Protein AF-A0A1W9N9M5-F1 (afdb_monomer_lite)

Foldseek 3Di:
DDPPDQDPPPPPVSNCVVQCVDPVSVVVVVVVVVVVVVVVVVVVVVVVVVVVVVVVVVVVVVVVVVVVVVVVVVVVVCVVVVVVVVLVVVLLVVLVVCVVVVHDLVVNCVVSVDDSVSSVVD

Secondary structure (DSSP, 8-state):
----PPPSS--HHHHHHHHTTSHHHHHHHHHHHHHHHHHHHHHHHHHHHHHHHHHHHHHHHHHHHHHHHHHHHHHHHHHHHHHHHHHHHHHHHHHHHHHHTT--HHHHHHHH---HHHHHH-

Radius of gyration: 43.94 Å; c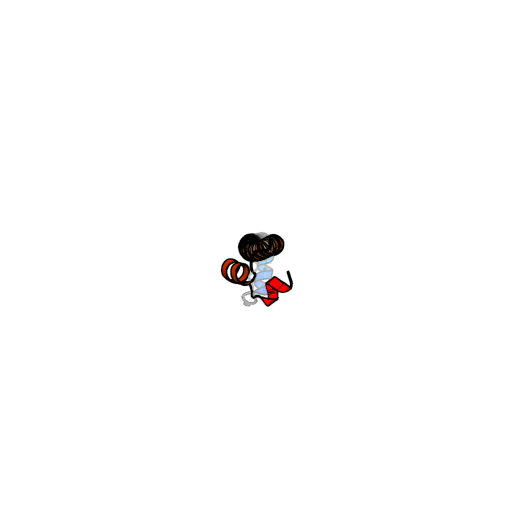hains: 1; bounding box: 78×22×111 Å

Sequence (122 aa):
MLAEKVPESGDAFEVLKVVSRSKKTRRDYEIREKSLKDRASMKSWYMNEGMKKGIEEGVKKGREEGVKKGREEGVKKGREEGVKKGREDAILQTAKNLKNAGVVLDIISKSTGLSLDEIQKL

pLDDT: mean 89.09, std 14.2, range [34.53, 98.5]

Structure (mmCIF, N/CA/C/O backbone):
data_AF-A0A1W9N9M5-F1
#
_entry.id   AF-A0A1W9N9M5-F1
#
loop_
_atom_site.group_PDB
_atom_site.id
_atom_site.type_symbol
_atom_site.label_atom_id
_atom_site.label_alt_id
_atom_site.la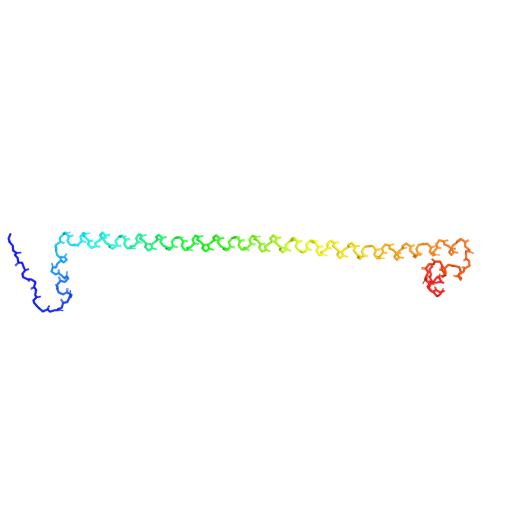bel_comp_id
_atom_site.label_asym_id
_atom_site.label_entity_id
_atom_site.label_seq_id
_atom_site.pdbx_PDB_ins_code
_atom_site.Cartn_x
_atom_site.Cartn_y
_atom_site.Cartn_z
_atom_site.occupancy
_atom_site.B_iso_or_equiv
_atom_site.auth_seq_id
_atom_site.auth_comp_id
_atom_site.auth_asym_id
_atom_site.auth_atom_id
_atom_site.pdbx_PDB_model_num
ATOM 1 N N . MET A 1 1 ? 46.242 4.934 -63.251 1.00 45.28 1 MET A N 1
ATOM 2 C CA . MET A 1 1 ? 45.685 3.875 -64.114 1.00 45.28 1 MET A CA 1
ATOM 3 C C . MET A 1 1 ? 46.082 2.541 -63.524 1.00 45.28 1 MET A C 1
ATOM 5 O O . MET A 1 1 ? 47.274 2.334 -63.388 1.00 45.28 1 MET A O 1
ATOM 9 N N . LEU A 1 2 ? 45.109 1.727 -63.116 1.00 34.53 2 LEU A N 1
ATOM 10 C CA . LEU A 1 2 ? 45.144 0.258 -63.067 1.00 34.53 2 LEU A CA 1
ATOM 11 C C . LEU A 1 2 ? 43.738 -0.157 -62.621 1.00 34.53 2 LEU A C 1
ATOM 13 O O . LEU A 1 2 ? 43.408 -0.142 -61.438 1.00 34.53 2 LEU A O 1
ATOM 17 N N . ALA A 1 3 ? 42.866 -0.384 -63.600 1.00 52.09 3 ALA A N 1
ATOM 18 C CA . ALA A 1 3 ? 41.576 -1.013 -63.371 1.00 52.09 3 ALA A CA 1
ATOM 19 C C . ALA A 1 3 ? 41.848 -2.491 -63.053 1.00 52.09 3 ALA A C 1
ATOM 21 O O . ALA A 1 3 ? 41.927 -3.314 -63.963 1.00 52.09 3 ALA A O 1
ATOM 22 N N . GLU A 1 4 ? 42.079 -2.818 -61.779 1.00 58.06 4 GLU A N 1
ATOM 23 C CA . GLU A 1 4 ? 42.054 -4.213 -61.336 1.00 58.06 4 GLU A CA 1
ATOM 24 C C . GLU A 1 4 ? 40.629 -4.729 -61.554 1.00 58.06 4 GLU A C 1
ATOM 26 O O . GLU A 1 4 ? 39.676 -4.270 -60.921 1.00 58.06 4 GLU A O 1
ATOM 31 N N . LYS A 1 5 ? 40.481 -5.613 -62.546 1.00 62.00 5 LYS A N 1
ATOM 32 C CA . LYS A 1 5 ? 39.210 -6.238 -62.909 1.00 62.00 5 LYS A CA 1
ATOM 33 C C . LYS A 1 5 ? 38.632 -6.944 -61.685 1.00 62.00 5 LYS A C 1
ATOM 35 O O . LYS A 1 5 ? 39.304 -7.769 -61.071 1.00 62.00 5 LYS A O 1
ATOM 40 N N . VAL A 1 6 ? 37.381 -6.625 -61.360 1.00 58.62 6 VAL A N 1
ATOM 41 C CA . VAL A 1 6 ? 36.601 -7.374 -60.371 1.00 58.62 6 VAL A CA 1
ATOM 42 C C . VAL A 1 6 ? 36.485 -8.818 -60.880 1.00 58.62 6 VAL A C 1
ATOM 44 O O . VAL A 1 6 ? 36.078 -8.996 -62.030 1.00 58.62 6 VAL A O 1
ATOM 47 N N . PRO A 1 7 ? 36.873 -9.836 -60.092 1.00 58.28 7 PRO A N 1
ATOM 48 C CA . PRO A 1 7 ? 36.726 -11.229 -60.495 1.00 58.28 7 PRO A CA 1
ATOM 49 C C . PRO A 1 7 ? 35.253 -11.550 -60.785 1.00 58.28 7 PRO A C 1
ATOM 51 O O . PRO A 1 7 ? 34.384 -11.222 -59.982 1.00 58.28 7 PRO A O 1
ATOM 54 N N . GLU A 1 8 ? 34.969 -12.194 -61.919 1.00 60.78 8 GLU A N 1
ATOM 55 C CA . GLU A 1 8 ? 33.607 -12.613 -62.302 1.00 60.78 8 GLU A CA 1
ATOM 56 C C . GLU A 1 8 ? 33.076 -13.766 -61.437 1.00 60.78 8 GLU A C 1
ATOM 58 O O . GLU A 1 8 ? 31.876 -14.037 -61.411 1.00 60.78 8 GLU A O 1
ATOM 63 N N . SER A 1 9 ? 33.960 -14.449 -60.704 1.00 58.41 9 SER A N 1
ATOM 64 C CA . SER A 1 9 ? 33.580 -15.474 -59.739 1.00 58.41 9 SER A CA 1
ATOM 65 C C . SER A 1 9 ? 32.790 -14.820 -58.608 1.00 58.41 9 SER A C 1
ATOM 67 O O . SER A 1 9 ? 33.350 -14.018 -57.861 1.00 58.41 9 SER A O 1
ATOM 69 N N . GLY A 1 10 ? 31.508 -15.174 -58.481 1.00 57.59 10 GLY A N 1
ATOM 70 C CA . GLY A 1 10 ? 30.532 -14.654 -57.510 1.00 57.59 10 GLY A CA 1
ATOM 71 C C . GLY A 1 10 ? 30.841 -14.902 -56.027 1.00 57.59 10 GLY A C 1
ATOM 72 O O . GLY A 1 10 ? 29.922 -14.993 -55.217 1.00 57.59 10 GLY A O 1
ATOM 73 N N . ASP A 1 11 ? 32.116 -15.011 -55.659 1.00 66.56 11 ASP A N 1
ATOM 74 C CA . ASP A 1 11 ? 32.566 -15.026 -54.280 1.00 66.56 11 ASP A CA 1
ATOM 75 C C . ASP A 1 11 ? 32.587 -13.590 -53.738 1.00 66.56 11 ASP A C 1
ATOM 77 O O . ASP A 1 11 ? 33.503 -12.793 -53.976 1.00 66.56 11 ASP A O 1
ATOM 81 N N . ALA A 1 12 ? 31.525 -13.249 -53.005 1.00 67.56 12 ALA A N 1
ATOM 82 C CA . ALA A 1 12 ? 31.339 -11.947 -52.376 1.00 67.56 12 ALA A CA 1
ATOM 83 C C . ALA A 1 12 ? 32.525 -11.544 -51.479 1.00 67.56 12 ALA A C 1
ATOM 85 O O . ALA A 1 12 ? 32.764 -10.350 -51.28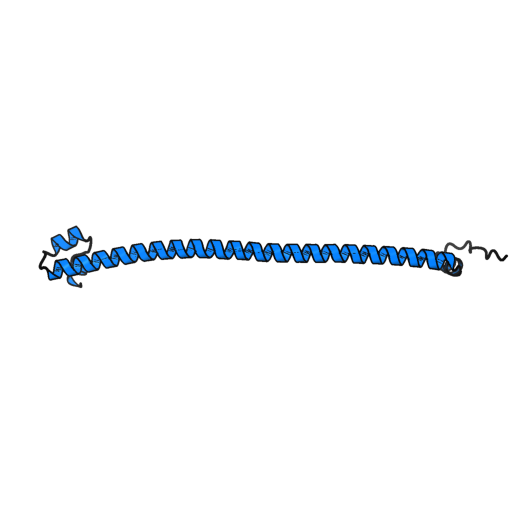1 1.00 67.56 12 ALA A O 1
ATOM 86 N N . PHE A 1 13 ? 33.288 -12.514 -50.963 1.00 64.38 13 PHE A N 1
ATOM 87 C CA . PHE A 1 13 ? 34.449 -12.259 -50.117 1.00 64.38 13 PHE A CA 1
ATOM 88 C C . PHE A 1 13 ? 35.649 -11.707 -50.903 1.00 64.38 13 PHE A C 1
ATOM 90 O O . PHE A 1 13 ? 36.325 -10.786 -50.435 1.00 64.38 13 PHE A O 1
ATOM 97 N N . GLU A 1 14 ? 35.891 -12.197 -52.119 1.00 61.41 14 GLU A N 1
ATOM 98 C CA . GLU A 1 14 ? 36.989 -11.719 -52.971 1.00 61.41 14 GLU A CA 1
ATOM 99 C C . GLU A 1 14 ? 36.677 -10.347 -53.584 1.00 61.41 14 GLU A C 1
ATOM 101 O O . GLU A 1 14 ? 37.531 -9.455 -53.588 1.00 61.41 14 GLU A O 1
ATOM 106 N N . VAL A 1 15 ? 35.421 -10.105 -53.978 1.00 64.75 15 VAL A N 1
ATOM 107 C CA . VAL A 1 15 ? 34.962 -8.762 -54.376 1.00 64.75 15 VAL A CA 1
ATOM 108 C C . VAL A 1 15 ? 35.136 -7.775 -53.216 1.00 64.75 15 VAL A C 1
ATOM 110 O O . VAL A 1 15 ? 35.672 -6.681 -53.402 1.00 64.75 15 VAL A O 1
ATOM 113 N N . LEU A 1 16 ? 34.773 -8.168 -51.991 1.00 66.19 16 LEU A N 1
ATOM 114 C CA . LEU A 1 16 ? 34.965 -7.338 -50.801 1.00 66.19 16 LEU A CA 1
ATOM 115 C C . LEU A 1 16 ? 36.451 -7.036 -50.539 1.00 66.19 16 LEU A C 1
ATOM 117 O O . LEU A 1 16 ? 36.786 -5.893 -50.225 1.00 66.19 16 LEU A O 1
ATOM 121 N N . LYS A 1 17 ? 37.363 -8.003 -50.711 1.00 64.44 17 LYS A N 1
ATOM 122 C CA . LYS A 1 17 ? 38.818 -7.776 -50.593 1.00 64.44 17 LYS A CA 1
ATOM 123 C C . LYS A 1 17 ? 39.341 -6.762 -51.608 1.00 64.44 17 LYS A C 1
ATOM 125 O O . LYS A 1 17 ? 40.142 -5.909 -51.238 1.00 64.44 17 LYS A O 1
ATOM 130 N N . VAL A 1 18 ? 38.899 -6.828 -52.862 1.00 66.44 18 VAL A N 1
ATOM 131 C CA . VAL A 1 18 ? 39.346 -5.903 -53.918 1.00 66.44 18 VAL A CA 1
ATOM 132 C C . VAL A 1 18 ? 38.799 -4.495 -53.674 1.00 66.44 18 VAL A C 1
ATOM 134 O O . VAL A 1 18 ? 39.555 -3.524 -53.666 1.00 66.44 18 VAL A O 1
ATOM 137 N N . VAL A 1 19 ? 37.504 -4.359 -53.381 1.00 66.44 19 VAL A N 1
ATOM 138 C CA . VAL A 1 19 ? 36.876 -3.043 -53.184 1.00 66.44 19 VAL A CA 1
ATOM 139 C C . VAL A 1 19 ? 37.304 -2.403 -51.845 1.00 66.44 19 VAL A C 1
ATOM 141 O O . VAL A 1 19 ? 37.435 -1.178 -51.759 1.00 66.44 19 VAL A O 1
ATOM 144 N N . SER A 1 20 ? 37.623 -3.199 -50.815 1.00 65.25 20 SER A N 1
ATOM 145 C CA . SER A 1 20 ? 38.137 -2.708 -49.519 1.00 65.25 20 SER A CA 1
ATOM 146 C C . SER A 1 20 ? 39.582 -2.191 -49.561 1.00 65.25 20 SER A C 1
ATOM 148 O O . SER A 1 20 ? 40.006 -1.496 -48.633 1.00 65.25 20 SER A O 1
ATOM 150 N N . ARG A 1 21 ? 40.330 -2.438 -50.648 1.00 68.81 21 ARG A N 1
ATOM 151 C CA . ARG A 1 21 ? 41.654 -1.827 -50.882 1.00 68.81 21 ARG A CA 1
ATOM 152 C C . ARG A 1 21 ? 41.569 -0.339 -51.241 1.00 68.81 21 ARG A C 1
ATOM 154 O O . ARG A 1 21 ? 42.555 0.383 -51.093 1.00 68.81 21 ARG A O 1
ATOM 161 N N . SER A 1 22 ? 40.399 0.157 -51.658 1.00 78.19 22 SER A N 1
ATOM 162 C CA . SER A 1 22 ? 40.184 1.587 -51.897 1.00 78.19 22 SER A CA 1
ATOM 163 C C . SER A 1 22 ? 39.961 2.336 -50.582 1.00 78.19 22 SER A C 1
ATOM 165 O O . SER A 1 22 ? 38.993 2.087 -49.859 1.00 78.19 22 SER A O 1
ATOM 167 N N . LYS A 1 23 ? 40.814 3.335 -50.302 1.00 76.88 23 LYS A N 1
ATOM 168 C CA . LYS A 1 23 ? 40.671 4.232 -49.137 1.00 76.88 23 LYS A CA 1
ATOM 169 C C . LYS A 1 23 ? 39.274 4.856 -49.038 1.00 76.88 23 LYS A C 1
ATOM 171 O O . LYS A 1 23 ? 38.826 5.126 -47.930 1.00 76.88 23 LYS A O 1
ATOM 176 N N . LYS A 1 24 ? 38.602 5.101 -50.170 1.00 83.50 24 LYS A N 1
ATOM 177 C CA . LYS A 1 24 ? 37.253 5.680 -50.205 1.00 83.50 24 LYS A CA 1
ATOM 178 C C . LYS A 1 24 ? 36.213 4.691 -49.671 1.00 83.50 24 LYS A C 1
ATOM 180 O O . LYS A 1 24 ? 35.525 5.018 -48.715 1.00 83.50 24 LYS A O 1
ATOM 185 N N . THR A 1 25 ? 36.176 3.468 -50.201 1.00 78.19 25 THR A N 1
ATOM 186 C CA . THR A 1 25 ? 35.183 2.463 -49.791 1.00 78.19 25 THR A CA 1
ATOM 187 C C . THR A 1 25 ? 35.332 2.065 -48.328 1.00 78.19 25 THR A C 1
ATOM 189 O O . THR A 1 25 ? 34.335 1.933 -47.623 1.00 78.19 25 THR A O 1
ATOM 192 N N . ARG A 1 26 ? 36.571 1.920 -47.839 1.00 78.75 26 ARG A N 1
ATOM 193 C CA . ARG A 1 26 ? 36.819 1.652 -46.417 1.00 78.75 26 ARG A CA 1
ATOM 194 C C . ARG A 1 26 ? 36.242 2.754 -45.528 1.00 78.75 26 ARG A C 1
ATOM 196 O O . ARG A 1 26 ? 35.589 2.457 -44.534 1.00 78.75 26 ARG A O 1
ATOM 203 N N . ARG A 1 27 ? 36.444 4.013 -45.918 1.00 82.06 27 ARG A N 1
ATOM 204 C CA . ARG A 1 27 ? 35.949 5.176 -45.177 1.00 82.06 27 ARG A CA 1
ATOM 205 C C . ARG A 1 27 ? 34.418 5.243 -45.196 1.00 82.06 27 ARG A C 1
ATOM 207 O O . ARG A 1 27 ? 33.817 5.467 -44.152 1.00 82.06 27 ARG A O 1
ATOM 214 N N . ASP A 1 28 ? 33.792 4.983 -46.343 1.00 83.38 28 ASP A N 1
ATOM 215 C CA . ASP A 1 28 ? 32.327 4.951 -46.478 1.00 83.38 28 ASP A CA 1
ATOM 216 C C . ASP A 1 28 ? 31.706 3.828 -45.621 1.00 83.38 28 ASP A C 1
ATOM 218 O O . ASP A 1 28 ? 30.698 4.037 -44.940 1.00 83.38 28 ASP A O 1
ATOM 222 N N . TYR A 1 29 ? 32.347 2.654 -45.583 1.00 82.75 29 TYR A N 1
ATOM 223 C CA . TYR A 1 29 ? 31.962 1.546 -44.705 1.00 82.75 29 TYR A CA 1
ATOM 224 C C . TYR A 1 29 ? 32.101 1.910 -43.220 1.00 82.75 29 TYR A C 1
ATOM 226 O O . TYR A 1 29 ? 31.161 1.719 -42.452 1.00 82.75 29 TYR A O 1
ATOM 234 N N . GLU A 1 30 ? 33.236 2.483 -42.812 1.00 85.75 30 GLU A N 1
ATOM 235 C CA . GLU A 1 30 ? 33.486 2.905 -41.426 1.00 85.75 30 GLU A CA 1
ATOM 236 C C . GLU A 1 30 ? 32.481 3.973 -40.958 1.00 85.75 30 GLU A C 1
ATOM 238 O O . GLU A 1 30 ? 31.996 3.908 -39.828 1.00 85.75 30 GLU A O 1
ATOM 243 N N . ILE A 1 31 ? 32.105 4.918 -41.829 1.00 91.00 31 ILE A N 1
ATOM 244 C CA . ILE A 1 31 ? 31.070 5.926 -41.546 1.00 91.00 31 ILE A CA 1
ATOM 245 C C . ILE A 1 31 ? 29.707 5.260 -41.337 1.00 91.00 31 ILE A C 1
ATOM 247 O O . ILE A 1 31 ? 28.996 5.595 -40.384 1.00 91.00 31 ILE A O 1
ATOM 251 N N . ARG A 1 32 ? 29.339 4.304 -42.199 1.00 91.19 32 ARG A N 1
ATOM 252 C CA . ARG A 1 32 ? 28.081 3.559 -42.069 1.00 91.19 32 ARG A CA 1
ATOM 253 C C . ARG A 1 32 ? 28.043 2.757 -40.772 1.00 91.19 32 ARG A C 1
ATOM 255 O O . ARG A 1 32 ? 27.071 2.861 -40.030 1.00 91.19 32 ARG A O 1
ATOM 262 N N . GLU A 1 33 ? 29.102 2.010 -40.477 1.00 91.31 33 GLU A N 1
ATOM 263 C CA . GLU A 1 33 ? 29.242 1.241 -39.238 1.00 91.31 33 GLU A CA 1
ATOM 264 C C . GLU A 1 33 ? 29.142 2.136 -38.002 1.00 91.31 33 GLU A C 1
ATOM 266 O O . GLU A 1 33 ? 28.419 1.817 -37.057 1.00 91.31 33 GLU A O 1
ATOM 271 N N . LYS A 1 34 ? 29.814 3.293 -38.021 1.00 94.19 34 LYS A N 1
ATOM 272 C CA . LYS A 1 34 ? 29.712 4.284 -36.949 1.00 94.19 34 LYS A CA 1
ATOM 273 C C . LYS A 1 34 ? 28.271 4.767 -36.778 1.00 94.19 34 LYS A C 1
ATOM 275 O O . LYS A 1 34 ? 27.752 4.728 -35.670 1.00 94.19 34 LYS A O 1
ATOM 280 N N . SER A 1 35 ? 27.591 5.129 -37.868 1.00 94.56 35 SER A N 1
ATOM 281 C CA . SER A 1 35 ? 26.192 5.572 -37.816 1.00 94.56 35 SER A CA 1
ATOM 282 C C . SER A 1 35 ? 25.257 4.497 -37.250 1.00 94.56 35 SER A C 1
ATOM 284 O O . SER A 1 35 ? 24.380 4.801 -36.442 1.00 94.56 35 SER A O 1
ATOM 286 N N . LEU A 1 36 ? 25.451 3.230 -37.626 1.00 95.19 36 LEU A N 1
ATOM 287 C CA . LEU A 1 36 ? 24.665 2.116 -37.091 1.00 95.19 36 LEU A CA 1
ATOM 288 C C . LEU A 1 36 ? 24.897 1.932 -35.587 1.00 95.19 36 LEU A C 1
ATOM 290 O O . LEU A 1 36 ? 23.930 1.776 -34.839 1.00 95.19 36 LEU A O 1
ATOM 294 N N . LYS A 1 37 ? 26.153 2.008 -35.133 1.00 95.06 37 LYS A N 1
ATOM 295 C CA . LYS A 1 37 ? 26.514 1.920 -33.709 1.00 95.06 37 L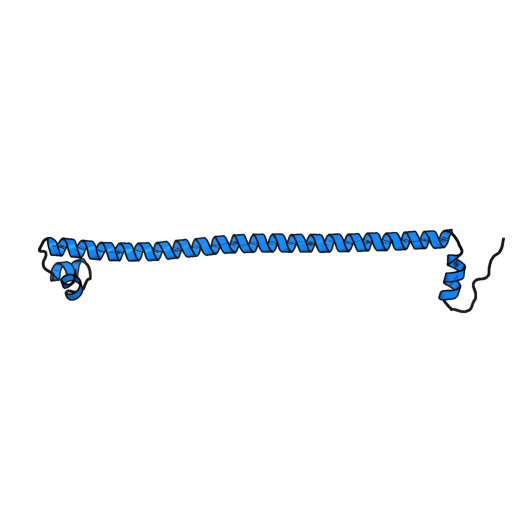YS A CA 1
ATOM 296 C C . LYS A 1 37 ? 25.965 3.085 -32.896 1.00 95.06 37 LYS A C 1
ATOM 298 O O . LYS A 1 37 ? 25.445 2.853 -31.804 1.00 95.06 37 LYS A O 1
ATOM 303 N N . ASP A 1 38 ? 26.010 4.300 -33.432 1.00 96.31 38 ASP A N 1
ATOM 304 C CA . ASP A 1 38 ? 25.455 5.487 -32.780 1.00 96.31 38 ASP A CA 1
ATOM 305 C C . ASP A 1 38 ? 23.932 5.348 -32.627 1.00 96.31 38 ASP A C 1
ATOM 307 O O . ASP A 1 38 ? 23.389 5.552 -31.542 1.00 96.31 38 ASP A O 1
ATOM 311 N N . ARG A 1 39 ? 23.234 4.893 -33.679 1.00 96.06 39 ARG A N 1
ATOM 312 C CA . ARG A 1 39 ? 21.782 4.637 -33.635 1.00 96.06 39 ARG A CA 1
ATOM 313 C C . ARG A 1 39 ? 21.418 3.518 -32.662 1.00 96.06 39 ARG A C 1
ATOM 315 O O . ARG A 1 39 ? 20.437 3.648 -31.932 1.00 96.06 39 ARG A O 1
ATOM 322 N N . ALA A 1 40 ? 22.183 2.428 -32.642 1.00 96.31 40 ALA A N 1
ATOM 323 C CA . ALA A 1 40 ? 21.957 1.314 -31.723 1.00 96.31 40 ALA A CA 1
ATOM 324 C C . ALA A 1 40 ? 22.172 1.742 -30.265 1.00 96.31 40 ALA A C 1
ATOM 326 O O . ALA A 1 40 ? 21.324 1.469 -29.414 1.00 96.31 40 ALA A O 1
ATOM 327 N N . SER A 1 41 ? 23.255 2.475 -29.998 1.00 96.94 41 SER A N 1
ATOM 328 C CA . SER A 1 41 ? 23.558 3.044 -28.681 1.00 96.94 41 SER A CA 1
ATOM 329 C C . SER A 1 41 ? 22.455 3.990 -28.222 1.00 96.94 41 SER A C 1
ATOM 331 O O . SER A 1 41 ? 21.959 3.864 -27.107 1.00 96.94 41 SER A O 1
ATOM 333 N N . MET A 1 42 ? 22.007 4.882 -29.106 1.00 97.75 42 MET A N 1
ATOM 334 C CA . MET A 1 42 ? 20.926 5.821 -28.827 1.00 97.75 42 MET A CA 1
ATOM 335 C C . MET A 1 42 ? 19.610 5.099 -28.513 1.00 97.75 42 MET A C 1
ATOM 337 O O . MET A 1 42 ? 18.960 5.405 -27.516 1.00 97.75 42 MET A O 1
ATOM 341 N N . LYS A 1 43 ? 19.233 4.094 -29.313 1.00 97.69 43 LYS A N 1
ATOM 342 C CA . LYS A 1 43 ? 18.034 3.280 -29.062 1.00 97.69 43 LYS A CA 1
ATOM 343 C C . LYS A 1 43 ? 18.116 2.559 -27.714 1.00 97.69 43 LYS A C 1
ATOM 345 O O . LYS A 1 43 ? 17.150 2.586 -26.958 1.00 97.69 43 LYS A O 1
ATOM 350 N N . SER A 1 44 ? 19.261 1.945 -27.416 1.00 97.75 44 SER A N 1
ATOM 351 C CA . SER A 1 44 ? 19.513 1.270 -26.138 1.00 97.75 44 SER A CA 1
ATOM 352 C C . SER A 1 44 ? 19.391 2.240 -24.961 1.00 97.75 44 SER A C 1
ATOM 354 O O . SER A 1 44 ? 18.711 1.947 -23.980 1.00 97.75 44 SER A O 1
ATOM 356 N N . TRP A 1 45 ? 19.968 3.437 -25.092 1.00 97.81 45 TRP A N 1
ATOM 357 C CA . TRP A 1 45 ? 19.879 4.481 -24.078 1.00 97.81 45 TRP A CA 1
ATOM 358 C C . TRP A 1 45 ? 18.429 4.887 -23.797 1.00 97.81 45 TRP A C 1
ATOM 360 O O . TRP A 1 45 ? 18.003 4.837 -22.647 1.00 97.81 45 TRP A O 1
ATOM 370 N N . TYR A 1 46 ? 17.637 5.193 -24.831 1.00 97.94 46 TYR A N 1
ATOM 371 C CA . TYR A 1 46 ? 16.225 5.553 -24.655 1.00 97.94 46 TYR A CA 1
ATOM 372 C C . TYR A 1 46 ? 15.392 4.420 -24.046 1.00 97.94 46 TYR A C 1
ATOM 374 O O . TYR A 1 46 ? 14.523 4.683 -23.217 1.00 97.94 46 TYR A O 1
ATOM 382 N N . MET A 1 47 ? 15.650 3.168 -24.435 1.00 97.88 47 MET A N 1
ATOM 383 C CA . MET A 1 47 ? 14.969 2.006 -23.855 1.00 97.88 47 MET A CA 1
ATOM 384 C C . MET A 1 47 ? 15.287 1.856 -22.366 1.00 97.88 47 MET A C 1
ATOM 386 O O . MET A 1 47 ? 14.372 1.689 -21.562 1.00 97.88 47 MET A O 1
ATOM 390 N N . ASN A 1 48 ? 16.563 1.963 -21.990 1.00 97.75 48 ASN A N 1
ATOM 391 C CA . ASN A 1 48 ? 16.986 1.874 -20.595 1.00 97.75 48 ASN A CA 1
ATOM 392 C C . ASN A 1 48 ? 16.434 3.029 -19.760 1.00 97.75 48 ASN A C 1
ATOM 394 O O . ASN A 1 48 ? 15.929 2.802 -18.664 1.00 97.75 48 ASN A O 1
ATOM 398 N N . GLU A 1 49 ? 16.477 4.251 -20.286 1.00 98.12 49 GLU A N 1
ATOM 399 C CA . GLU A 1 49 ? 15.956 5.428 -19.594 1.00 98.12 49 GLU A CA 1
ATOM 400 C C . GLU A 1 49 ? 14.432 5.345 -19.422 1.00 98.12 49 GLU A C 1
ATOM 402 O O . GLU A 1 49 ? 13.909 5.633 -18.347 1.00 98.12 49 GLU A O 1
ATOM 407 N N . GLY A 1 50 ? 13.716 4.876 -20.449 1.00 98.31 50 GLY A N 1
ATOM 408 C CA . GLY A 1 50 ? 12.279 4.621 -20.378 1.00 98.31 50 GLY A CA 1
ATOM 409 C C . GLY A 1 50 ? 11.924 3.551 -19.344 1.00 98.31 50 GLY A C 1
ATOM 410 O O . GLY A 1 50 ? 11.024 3.761 -18.533 1.00 98.31 50 GLY A O 1
ATOM 411 N N . MET A 1 51 ? 12.660 2.434 -19.314 1.00 98.25 51 MET A N 1
ATOM 412 C CA . MET A 1 51 ? 12.457 1.389 -18.303 1.00 98.25 51 MET A CA 1
ATOM 413 C C . MET A 1 51 ? 12.760 1.889 -16.892 1.00 98.25 51 MET A C 1
ATOM 415 O O . MET A 1 51 ? 11.975 1.644 -15.978 1.00 98.25 51 MET A O 1
ATOM 419 N N . LYS A 1 52 ? 13.857 2.631 -16.710 1.00 98.12 52 LYS A N 1
ATOM 420 C CA . LYS A 1 52 ? 14.227 3.210 -15.417 1.00 98.12 52 LYS A CA 1
ATOM 421 C C . LYS A 1 52 ? 13.131 4.138 -14.893 1.00 98.12 52 LYS A C 1
ATOM 423 O O . LYS A 1 52 ? 12.706 3.972 -13.753 1.00 98.12 52 LYS A O 1
ATOM 428 N N . LYS A 1 53 ? 12.631 5.049 -15.735 1.00 97.94 53 LYS A N 1
ATOM 429 C CA . LYS A 1 53 ? 11.522 5.949 -15.381 1.00 97.94 53 LYS A CA 1
ATOM 430 C C . LYS A 1 53 ? 10.245 5.184 -15.054 1.00 97.94 53 LYS A C 1
ATOM 432 O O . LYS A 1 53 ? 9.633 5.454 -14.030 1.00 97.94 53 LYS A O 1
ATOM 437 N N . GLY A 1 54 ? 9.883 4.189 -15.865 1.00 98.44 54 GLY A N 1
ATOM 438 C CA . GLY A 1 54 ? 8.695 3.370 -15.617 1.00 98.44 54 GLY A CA 1
ATOM 439 C C . GLY A 1 54 ? 8.754 2.617 -14.283 1.00 98.44 54 GLY A C 1
ATOM 440 O O . GLY A 1 54 ? 7.766 2.577 -13.552 1.00 98.44 54 GLY A O 1
ATOM 441 N N . ILE A 1 55 ? 9.920 2.067 -13.929 1.00 98.31 55 ILE A N 1
ATOM 442 C CA . ILE A 1 55 ? 10.134 1.413 -12.630 1.00 98.31 55 ILE A CA 1
ATOM 443 C C . ILE A 1 55 ? 10.037 2.434 -11.493 1.00 98.31 55 ILE A C 1
ATOM 445 O O . ILE A 1 55 ? 9.345 2.182 -10.509 1.00 98.31 55 ILE A O 1
ATOM 449 N N . GLU A 1 56 ? 10.707 3.580 -11.616 1.00 98.06 56 GLU A N 1
ATOM 450 C CA . GLU A 1 56 ? 10.705 4.622 -10.587 1.00 98.06 56 GLU A CA 1
ATOM 451 C C . GLU A 1 56 ? 9.291 5.157 -10.317 1.00 98.06 56 GLU A C 1
ATOM 453 O O . GLU A 1 56 ? 8.855 5.210 -9.164 1.00 98.06 56 GLU A O 1
ATOM 458 N N . GLU A 1 57 ? 8.539 5.474 -11.373 1.00 98.00 57 GLU A N 1
ATOM 459 C CA . GLU A 1 57 ? 7.146 5.918 -11.276 1.00 98.00 57 GLU A CA 1
ATOM 460 C C . GLU A 1 57 ? 6.245 4.834 -10.677 1.00 98.00 57 GLU A C 1
ATOM 462 O O . GLU A 1 57 ? 5.446 5.122 -9.782 1.00 98.00 57 GLU A O 1
ATOM 467 N N . GLY A 1 58 ? 6.403 3.580 -11.115 1.00 98.50 58 GLY A N 1
ATOM 468 C CA . GLY A 1 58 ? 5.638 2.447 -10.598 1.00 98.50 58 GLY A CA 1
ATOM 469 C C . GLY A 1 58 ? 5.870 2.213 -9.104 1.00 98.50 58 GLY A C 1
ATOM 470 O O . GLY A 1 58 ? 4.913 2.074 -8.340 1.00 98.50 58 GLY A O 1
ATOM 471 N N . VAL A 1 59 ? 7.132 2.237 -8.663 1.00 98.25 59 VAL A N 1
ATOM 472 C CA . VAL A 1 59 ? 7.502 2.088 -7.247 1.00 98.25 59 VAL A CA 1
ATOM 473 C C . VAL A 1 59 ? 6.970 3.254 -6.419 1.00 98.25 59 VAL A C 1
ATOM 475 O O . VAL A 1 59 ? 6.396 3.034 -5.349 1.00 98.25 59 VAL A O 1
ATOM 478 N N . LYS A 1 60 ? 7.125 4.491 -6.905 1.00 98.06 60 LYS A N 1
ATOM 479 C CA . LYS A 1 60 ? 6.635 5.683 -6.208 1.00 98.06 60 LYS A CA 1
ATOM 480 C C . LYS A 1 60 ? 5.121 5.623 -6.016 1.00 98.06 60 LYS A C 1
ATOM 482 O O . LYS A 1 60 ? 4.650 5.733 -4.885 1.00 98.06 60 LYS A O 1
ATOM 487 N N . LYS A 1 61 ? 4.376 5.375 -7.096 1.00 97.50 61 LYS A N 1
ATOM 488 C CA . LYS A 1 61 ? 2.913 5.299 -7.065 1.00 97.50 61 LYS A CA 1
ATOM 489 C C . LYS A 1 61 ? 2.426 4.164 -6.166 1.00 97.50 61 LYS A C 1
ATOM 491 O O . LYS A 1 61 ? 1.588 4.393 -5.300 1.00 97.50 61 LYS A O 1
ATOM 496 N N . GLY A 1 62 ? 3.003 2.968 -6.306 1.00 98.31 62 GLY A N 1
ATOM 497 C CA . GLY A 1 62 ? 2.644 1.820 -5.471 1.00 98.31 62 GLY A CA 1
ATOM 498 C C . GLY A 1 62 ? 2.884 2.074 -3.980 1.00 98.31 62 GLY A C 1
ATOM 499 O O . GLY A 1 62 ? 2.054 1.713 -3.144 1.00 98.31 62 GLY A O 1
ATOM 500 N N . ARG A 1 63 ? 3.982 2.755 -3.629 1.00 98.00 63 ARG A N 1
ATOM 501 C CA . ARG A 1 63 ? 4.273 3.132 -2.241 1.00 98.00 63 ARG A CA 1
ATOM 502 C C . ARG A 1 63 ? 3.294 4.177 -1.709 1.00 98.00 63 ARG A C 1
ATOM 504 O O . ARG A 1 63 ? 2.812 4.022 -0.590 1.00 98.00 63 ARG A O 1
ATOM 511 N N . GLU A 1 64 ? 3.013 5.228 -2.474 1.00 97.75 64 GLU A N 1
ATOM 512 C CA . GLU A 1 64 ? 2.072 6.282 -2.073 1.00 97.75 64 GLU A CA 1
ATOM 513 C C . GLU A 1 64 ? 0.660 5.720 -1.855 1.00 97.75 64 GLU A C 1
ATOM 515 O O . GLU A 1 64 ? 0.054 5.962 -0.808 1.00 97.75 64 GLU A O 1
ATOM 520 N N . GLU A 1 65 ? 0.166 4.909 -2.793 1.00 97.12 65 GLU A N 1
ATOM 521 C CA . GLU A 1 65 ? -1.139 4.251 -2.685 1.00 97.12 65 GLU A CA 1
ATOM 522 C C . GLU A 1 65 ? -1.189 3.281 -1.499 1.00 97.12 65 GLU A C 1
ATOM 524 O O . GLU A 1 65 ? -2.138 3.319 -0.711 1.00 97.12 65 GLU A O 1
ATOM 529 N N . GLY A 1 66 ? -0.146 2.464 -1.319 1.00 98.25 66 GLY A N 1
ATOM 530 C CA . GLY A 1 66 ? -0.049 1.524 -0.203 1.00 98.25 66 GLY A CA 1
ATOM 531 C C . GLY A 1 66 ? -0.059 2.216 1.162 1.00 98.25 66 GLY A C 1
ATOM 532 O O . GLY A 1 66 ? -0.804 1.813 2.055 1.00 98.25 66 GLY A O 1
ATOM 533 N N . VAL A 1 67 ? 0.711 3.299 1.321 1.00 97.94 67 VAL A N 1
ATOM 534 C CA . VAL A 1 67 ? 0.749 4.084 2.567 1.00 97.94 67 VAL A CA 1
ATOM 535 C C . VAL A 1 67 ? -0.593 4.757 2.833 1.00 97.94 67 VAL A C 1
ATOM 537 O O . VAL A 1 67 ? -1.079 4.718 3.965 1.00 97.94 67 VAL A O 1
ATOM 540 N N . LYS A 1 68 ? -1.208 5.361 1.810 1.00 97.69 68 LYS A N 1
ATOM 541 C CA . LYS A 1 68 ? -2.507 6.025 1.954 1.00 97.69 68 LYS A CA 1
ATOM 542 C C . LYS A 1 68 ? -3.578 5.034 2.406 1.00 97.69 68 LYS A C 1
ATOM 544 O O . LYS A 1 68 ? -4.229 5.274 3.422 1.00 97.69 68 LYS A O 1
ATOM 549 N N . LYS A 1 69 ? -3.696 3.900 1.710 1.00 96.31 69 LYS A N 1
ATOM 550 C CA . LYS A 1 69 ? -4.678 2.861 2.028 1.00 96.31 69 LYS A CA 1
ATOM 551 C C . LYS A 1 69 ? -4.450 2.273 3.421 1.00 96.31 69 LYS A C 1
ATOM 553 O O . LYS A 1 69 ? -5.380 2.220 4.218 1.00 96.31 69 LYS A O 1
ATOM 558 N N . GLY A 1 70 ? -3.206 1.918 3.750 1.00 98.19 70 GLY A N 1
ATOM 559 C CA . GLY A 1 70 ? -2.868 1.375 5.068 1.00 98.19 70 GLY A CA 1
ATOM 560 C C . GLY A 1 70 ? -3.171 2.351 6.210 1.00 98.19 70 GLY A C 1
ATOM 561 O O . GLY A 1 70 ? -3.675 1.946 7.257 1.00 98.19 70 GLY A O 1
ATOM 562 N N . ARG A 1 71 ? -2.927 3.652 6.008 1.00 97.88 71 ARG A N 1
ATOM 563 C CA . ARG A 1 71 ? -3.257 4.683 7.000 1.00 97.88 71 ARG A CA 1
ATOM 564 C C . ARG A 1 71 ? -4.764 4.855 7.169 1.00 97.88 71 ARG A C 1
ATOM 566 O O . ARG A 1 71 ? -5.226 4.938 8.302 1.00 97.88 71 ARG A O 1
ATOM 573 N N . GLU A 1 72 ? -5.520 4.928 6.076 1.00 97.44 72 GLU A N 1
ATOM 574 C CA . GLU A 1 72 ? -6.980 5.069 6.125 1.00 97.44 72 GLU A CA 1
ATOM 575 C C . GLU A 1 72 ? -7.635 3.878 6.840 1.00 97.44 72 GLU A C 1
ATOM 577 O O . GLU A 1 72 ? -8.431 4.075 7.762 1.00 97.44 72 GLU A O 1
ATOM 582 N N . GLU A 1 73 ? -7.245 2.652 6.484 1.00 96.69 73 GLU A N 1
ATOM 583 C CA . GLU A 1 73 ? -7.744 1.432 7.126 1.00 96.69 73 GLU A CA 1
ATOM 584 C C . GLU A 1 73 ? -7.357 1.371 8.610 1.00 96.69 73 GLU A C 1
ATOM 586 O O . GLU A 1 73 ? -8.209 1.105 9.462 1.00 96.69 73 GLU A O 1
ATOM 591 N N . GLY A 1 74 ? -6.100 1.688 8.938 1.00 98.19 74 GLY A N 1
ATOM 592 C CA . GLY A 1 74 ? -5.614 1.705 10.316 1.00 98.19 74 GLY A CA 1
ATOM 593 C C . GLY A 1 74 ? -6.343 2.724 11.196 1.00 98.19 74 GLY A C 1
ATOM 594 O O . GLY A 1 74 ? -6.756 2.396 12.307 1.00 98.19 74 GLY A O 1
ATOM 595 N N . VAL A 1 75 ? -6.562 3.945 10.694 1.00 98.00 75 VAL A N 1
ATOM 596 C CA . VAL A 1 75 ? -7.298 4.993 11.423 1.00 98.00 75 VAL A CA 1
ATOM 597 C C . VAL A 1 75 ? -8.756 4.597 11.627 1.00 98.00 75 VAL A C 1
ATOM 599 O O . VAL A 1 75 ? -9.282 4.768 12.728 1.00 98.00 75 VAL A O 1
ATOM 602 N N . LYS A 1 76 ? -9.412 4.053 10.596 1.00 97.56 76 LYS A N 1
ATOM 603 C CA . LYS A 1 76 ? -10.807 3.616 10.699 1.00 97.56 76 LYS A CA 1
ATOM 604 C C . LYS A 1 76 ? -10.960 2.522 11.754 1.00 97.56 76 LYS A C 1
ATOM 606 O O . LYS A 1 76 ? -11.762 2.680 12.673 1.00 97.56 76 LYS A O 1
ATOM 611 N N . LYS A 1 77 ? -10.142 1.468 11.668 1.00 96.56 77 LYS A N 1
ATOM 612 C CA . LYS A 1 77 ? -10.175 0.348 12.614 1.00 96.56 77 LYS A CA 1
ATOM 613 C C . LYS A 1 77 ? -9.863 0.804 14.040 1.00 96.56 77 LYS A C 1
ATOM 615 O O . LYS A 1 77 ? -10.618 0.497 14.956 1.00 96.56 77 LYS A O 1
ATOM 620 N N . GLY A 1 78 ? -8.812 1.606 14.221 1.00 98.12 78 GLY A N 1
ATOM 621 C CA . GLY A 1 78 ? -8.442 2.130 15.537 1.00 98.12 78 GLY A CA 1
ATOM 622 C C . GLY A 1 78 ? -9.530 3.009 16.159 1.00 98.12 78 GLY A C 1
ATOM 623 O O . GLY A 1 78 ? -9.776 2.933 17.361 1.00 98.12 78 GLY A O 1
ATOM 624 N N . ARG A 1 79 ? -10.234 3.812 15.350 1.00 97.88 79 ARG A N 1
ATOM 625 C CA . ARG A 1 79 ? -11.357 4.628 15.829 1.00 97.88 79 ARG A CA 1
ATOM 626 C C . ARG A 1 79 ? -12.557 3.773 16.228 1.00 97.88 79 ARG A C 1
ATOM 628 O O . ARG A 1 79 ? -13.148 4.038 17.269 1.00 97.88 79 ARG A O 1
ATOM 635 N N . GLU A 1 80 ? -12.925 2.779 15.426 1.00 97.44 80 GLU A N 1
ATOM 636 C CA . GLU A 1 80 ? -14.040 1.873 15.735 1.00 97.44 80 GLU A CA 1
ATOM 637 C C . GLU A 1 80 ? -13.776 1.078 17.022 1.00 97.44 80 GLU A C 1
ATOM 639 O O . GLU A 1 80 ? -14.618 1.065 17.922 1.00 97.44 80 GLU A O 1
ATOM 644 N N . GLU A 1 81 ? -12.582 0.492 17.155 1.00 97.19 81 GLU A N 1
ATOM 645 C CA . GLU A 1 81 ? -12.170 -0.231 18.363 1.00 97.19 81 GLU A CA 1
ATOM 646 C C . GLU A 1 81 ? -12.117 0.692 19.587 1.00 97.19 81 GLU A C 1
ATOM 648 O O . GLU A 1 81 ? -12.639 0.343 20.647 1.00 97.19 81 GLU A O 1
ATOM 653 N N . GLY A 1 82 ? -11.558 1.897 19.437 1.00 98.00 82 GLY A N 1
ATOM 654 C CA . GLY A 1 82 ? -11.481 2.885 20.512 1.00 98.00 82 GLY A CA 1
ATOM 655 C C . GLY A 1 82 ? -12.854 3.360 20.992 1.00 98.00 82 GLY A C 1
ATOM 656 O O . GLY A 1 82 ? -13.086 3.447 22.196 1.00 98.00 82 GLY A O 1
ATOM 657 N N . VAL A 1 83 ? -13.792 3.618 20.074 1.00 97.81 83 VAL A N 1
ATOM 658 C CA . VAL A 1 83 ? -15.170 4.008 20.421 1.00 97.81 83 VAL A CA 1
ATOM 659 C C . VAL A 1 83 ? -15.900 2.867 21.124 1.00 97.81 83 VAL A C 1
ATOM 661 O O . VAL A 1 83 ? -16.575 3.107 22.125 1.00 97.81 83 VAL A O 1
ATOM 664 N N . LYS A 1 84 ? -15.758 1.630 20.635 1.00 97.38 84 LYS A N 1
ATOM 665 C CA . LYS A 1 84 ? -16.385 0.461 21.260 1.00 97.38 84 LYS A CA 1
ATOM 666 C C . LYS A 1 84 ? -15.866 0.260 22.683 1.00 97.38 84 LYS A C 1
ATOM 668 O O . LYS A 1 84 ? -16.670 0.212 23.611 1.00 97.38 84 LYS A O 1
ATOM 673 N N . LYS A 1 85 ? -14.542 0.236 22.855 1.00 96.94 85 LYS A N 1
ATOM 674 C CA . LYS A 1 85 ? -13.911 0.069 24.167 1.00 96.94 85 LYS A CA 1
ATOM 675 C C . LYS A 1 85 ? -14.271 1.208 25.119 1.00 96.94 85 LYS A C 1
ATOM 677 O O . LYS A 1 85 ? -14.654 0.954 26.251 1.00 96.94 85 LYS A O 1
ATOM 682 N N . GLY A 1 86 ? -14.244 2.455 24.647 1.00 97.56 86 GLY A N 1
ATOM 683 C CA . GLY A 1 86 ? -14.643 3.607 25.457 1.00 97.56 86 GLY A CA 1
ATOM 684 C C . GLY A 1 86 ? -16.104 3.545 25.911 1.00 97.56 86 GLY A C 1
ATOM 685 O O . GLY A 1 86 ? -16.414 3.927 27.036 1.00 97.56 86 GLY A O 1
ATOM 686 N N . ARG A 1 87 ? -17.008 3.026 25.068 1.00 96.81 87 ARG A N 1
ATOM 687 C CA . ARG A 1 87 ? -18.414 2.816 25.438 1.00 96.81 87 ARG A CA 1
ATOM 688 C C . ARG A 1 87 ? -18.570 1.709 26.481 1.00 96.81 87 ARG A C 1
ATOM 690 O O . ARG A 1 87 ? -19.327 1.895 27.427 1.00 96.81 87 ARG A O 1
ATOM 697 N N . GLU A 1 88 ? -17.871 0.589 26.316 1.00 96.06 88 GLU A N 1
ATOM 698 C CA . GLU A 1 88 ? -17.858 -0.511 27.290 1.00 96.06 88 GLU A CA 1
ATOM 699 C C . GLU A 1 88 ? -17.302 -0.038 28.642 1.00 96.06 88 GLU A C 1
ATOM 701 O O . GLU A 1 88 ? -17.962 -0.200 29.668 1.00 96.06 88 GLU A O 1
ATOM 706 N N . ASP A 1 89 ? -16.156 0.647 28.640 1.00 96.56 89 ASP A N 1
ATOM 707 C CA . ASP A 1 89 ? -15.540 1.210 29.844 1.00 96.56 89 ASP A CA 1
ATOM 708 C C . ASP A 1 89 ? -16.476 2.214 30.537 1.00 96.56 89 ASP A C 1
ATOM 710 O O . ASP A 1 89 ? -16.631 2.176 31.758 1.00 96.56 89 ASP A O 1
ATOM 714 N N . ALA A 1 90 ? -17.156 3.079 29.774 1.00 97.06 90 ALA A N 1
ATOM 715 C CA . ALA A 1 90 ? -18.128 4.022 30.322 1.00 97.06 90 ALA A CA 1
ATOM 716 C C . ALA A 1 90 ? -19.315 3.308 30.991 1.00 97.06 90 ALA A C 1
ATOM 718 O O . ALA A 1 90 ? -19.678 3.663 32.110 1.00 97.06 90 ALA A O 1
ATOM 719 N N . ILE A 1 91 ? -19.879 2.276 30.351 1.00 97.12 91 ILE A N 1
ATOM 720 C CA . ILE A 1 91 ? -20.972 1.467 30.917 1.00 97.12 91 ILE A CA 1
ATOM 721 C C . ILE A 1 91 ? -20.534 0.820 32.237 1.00 97.12 91 ILE A C 1
ATOM 723 O O . ILE A 1 91 ? -21.256 0.902 33.234 1.00 97.12 91 ILE A O 1
ATOM 727 N N . LEU A 1 92 ? -19.334 0.230 32.271 1.00 96.56 92 LEU A N 1
ATOM 728 C CA . LEU A 1 92 ? -18.785 -0.408 33.468 1.00 96.56 92 LEU A CA 1
ATOM 729 C C . LEU A 1 92 ? -18.550 0.597 34.603 1.00 96.56 92 LEU A C 1
ATOM 731 O O . LEU A 1 92 ? -18.876 0.310 35.755 1.00 96.56 92 LEU A O 1
ATOM 735 N N . GLN A 1 93 ? -18.017 1.783 34.297 1.00 96.88 93 GLN A N 1
ATOM 736 C CA . GLN A 1 93 ? -17.815 2.842 35.291 1.00 96.88 93 GLN A CA 1
ATOM 737 C C . GLN A 1 93 ? -19.142 3.369 35.839 1.00 96.88 93 GLN A C 1
ATOM 739 O O . GLN A 1 93 ? -19.294 3.520 37.052 1.00 96.88 93 GLN A O 1
ATOM 744 N N . THR A 1 94 ? -20.133 3.593 34.975 1.00 96.75 94 THR A N 1
ATOM 745 C CA . THR A 1 94 ? -21.476 3.990 35.409 1.00 96.75 94 THR A CA 1
ATOM 746 C C . THR A 1 94 ? -22.093 2.932 36.322 1.00 96.75 94 THR A C 1
ATOM 748 O O . THR A 1 94 ? -22.582 3.279 37.396 1.00 96.75 94 THR A O 1
ATOM 751 N N . ALA A 1 95 ? -22.020 1.648 35.960 1.00 96.69 95 ALA A N 1
ATOM 752 C CA . ALA A 1 95 ? -22.543 0.558 36.783 1.00 96.69 95 ALA A CA 1
ATOM 753 C C . ALA A 1 95 ? -21.868 0.483 38.164 1.00 96.69 95 ALA A C 1
ATOM 755 O O . ALA A 1 95 ? -22.560 0.378 39.178 1.00 96.69 95 ALA A O 1
ATOM 756 N N . LYS A 1 96 ? -20.534 0.614 38.217 1.00 96.62 96 LYS A N 1
ATOM 757 C CA . LYS A 1 96 ? -19.765 0.676 39.473 1.00 96.62 96 LYS A CA 1
ATOM 758 C C . LYS A 1 96 ? -20.212 1.830 40.364 1.00 96.62 96 LYS A C 1
ATOM 760 O O . LYS A 1 96 ? -20.475 1.630 41.547 1.00 96.62 96 LYS A O 1
ATOM 765 N N . ASN A 1 97 ? -20.347 3.024 39.794 1.00 96.81 97 ASN A N 1
ATOM 766 C CA . ASN A 1 97 ? -20.755 4.209 40.544 1.00 96.81 97 ASN A CA 1
ATOM 767 C C . ASN A 1 97 ? -22.176 4.068 41.106 1.00 96.81 97 ASN A C 1
ATOM 769 O O . ASN A 1 97 ? -22.405 4.394 42.268 1.00 96.81 97 ASN A O 1
ATOM 773 N N . LEU A 1 98 ? -23.117 3.535 40.319 1.00 96.31 98 LEU A N 1
ATOM 774 C CA . LEU A 1 98 ? -24.491 3.297 40.771 1.00 96.31 98 LEU A CA 1
ATOM 775 C C . LEU A 1 98 ? -24.556 2.246 41.887 1.00 96.31 98 LEU A C 1
ATOM 777 O O . LEU A 1 98 ? -25.279 2.436 42.865 1.00 96.31 98 LEU A O 1
ATOM 781 N N . LYS A 1 99 ? -23.772 1.167 41.774 1.00 94.94 99 LYS A N 1
ATOM 782 C CA . LYS A 1 99 ? -23.676 0.131 42.811 1.00 94.94 99 LYS A CA 1
ATOM 783 C C . LYS A 1 99 ? -23.144 0.715 44.118 1.00 94.94 99 LYS A C 1
ATOM 785 O O . LYS A 1 99 ? -23.741 0.503 45.170 1.00 94.94 99 LYS A O 1
ATOM 790 N N . ASN A 1 100 ? -22.075 1.507 44.041 1.00 95.25 100 ASN A N 1
ATOM 791 C CA . ASN A 1 100 ? -21.483 2.176 45.201 1.00 95.25 100 ASN A CA 1
ATOM 792 C C . ASN A 1 100 ? -22.426 3.212 45.833 1.00 95.25 100 ASN A C 1
ATOM 794 O O . ASN A 1 100 ? -22.373 3.430 47.039 1.00 95.25 100 ASN A O 1
ATOM 798 N N . ALA A 1 101 ? -23.313 3.817 45.041 1.00 96.12 101 ALA A N 1
ATOM 799 C CA . ALA A 1 101 ? -24.358 4.719 45.523 1.00 96.12 101 ALA A CA 1
ATOM 800 C C . ALA A 1 101 ? -25.565 3.992 46.156 1.00 96.12 101 ALA A C 1
ATOM 802 O O . ALA A 1 101 ? -26.514 4.649 46.581 1.00 96.12 101 ALA A O 1
ATOM 803 N N . GLY A 1 102 ? -25.557 2.655 46.219 1.00 94.25 102 GLY A N 1
ATOM 804 C CA . GLY A 1 102 ? -26.637 1.864 46.814 1.00 94.25 102 GLY A CA 1
ATOM 805 C C . GLY A 1 102 ? -27.874 1.717 45.925 1.00 94.25 102 GLY A C 1
ATOM 806 O O . GLY A 1 102 ? -28.947 1.374 46.420 1.00 94.25 102 GLY A O 1
ATOM 807 N N . VAL A 1 103 ? -27.754 1.972 44.617 1.00 96.38 103 VAL A N 1
ATOM 808 C CA . VAL A 1 103 ? -28.856 1.764 43.667 1.00 96.38 103 VAL A CA 1
ATOM 809 C C . VAL A 1 103 ? -29.152 0.267 43.540 1.00 96.38 103 VAL A C 1
ATOM 811 O O . VAL A 1 103 ? -28.247 -0.565 43.478 1.00 96.38 103 VAL A O 1
ATOM 814 N N . VAL A 1 104 ? -30.438 -0.087 43.486 1.00 96.12 104 VAL A N 1
ATOM 815 C CA . VAL A 1 104 ? -30.891 -1.482 43.385 1.00 96.12 104 VAL A CA 1
ATOM 816 C C . VAL A 1 104 ? -30.353 -2.132 42.105 1.00 96.12 104 VAL A C 1
ATOM 818 O O . VAL A 1 104 ? -30.468 -1.564 41.019 1.00 96.12 104 VAL A O 1
ATOM 821 N N . LEU A 1 105 ? -29.810 -3.350 42.222 1.00 94.12 105 LEU A N 1
ATOM 822 C CA . LEU A 1 105 ? -29.140 -4.062 41.122 1.00 94.12 105 LEU A CA 1
ATOM 823 C C . LEU A 1 105 ? -30.018 -4.228 39.871 1.00 94.12 105 LEU A C 1
ATOM 825 O O . LEU A 1 105 ? -29.519 -4.087 38.758 1.00 94.12 105 LEU A O 1
ATOM 829 N N . ASP A 1 106 ? -31.322 -4.460 40.043 1.00 95.56 106 ASP A N 1
ATOM 830 C CA . ASP A 1 106 ? -32.286 -4.552 38.935 1.00 95.56 106 ASP A CA 1
ATOM 831 C C . ASP A 1 106 ? -32.383 -3.240 38.131 1.00 95.56 106 ASP A C 1
ATOM 833 O O . ASP A 1 106 ? -32.438 -3.255 36.901 1.00 95.56 106 ASP A O 1
ATOM 837 N N . ILE A 1 107 ? -32.311 -2.087 38.810 1.00 95.69 107 ILE A N 1
ATOM 838 C CA . ILE A 1 107 ? -32.316 -0.765 38.166 1.00 95.69 107 ILE A CA 1
ATOM 839 C C . ILE A 1 107 ? -31.005 -0.547 37.405 1.00 95.69 107 ILE A C 1
ATOM 841 O O . ILE A 1 107 ? -31.027 -0.058 36.274 1.00 95.69 107 ILE A O 1
ATOM 845 N N . ILE A 1 108 ? -29.867 -0.939 37.986 1.00 95.75 108 ILE A N 1
ATOM 846 C CA . ILE A 1 108 ? -28.557 -0.847 37.322 1.00 95.75 108 ILE A CA 1
ATOM 847 C C . ILE A 1 108 ? -28.537 -1.727 36.070 1.00 95.75 108 ILE A C 1
ATOM 849 O O . ILE A 1 108 ? -28.124 -1.259 35.010 1.00 95.75 108 ILE A O 1
ATOM 853 N N . SER A 1 109 ? -29.037 -2.961 36.164 1.00 96.56 109 SER A N 1
ATOM 854 C CA . SER A 1 109 ? -29.131 -3.897 35.039 1.00 96.56 109 SER A CA 1
ATOM 855 C C . SER A 1 109 ? -29.967 -3.329 33.895 1.00 96.56 109 SER A C 1
ATOM 857 O O . SER A 1 109 ? -29.476 -3.224 32.772 1.00 96.56 109 SER A O 1
ATOM 859 N N . LYS A 1 110 ? -31.173 -2.827 34.186 1.00 95.69 110 LYS A N 1
ATOM 860 C CA . LYS A 1 110 ? -32.037 -2.180 33.182 1.00 95.69 110 LYS A CA 1
ATOM 861 C C . LYS A 1 110 ? -31.415 -0.926 32.562 1.00 95.69 110 LYS A C 1
ATOM 863 O O . LYS A 1 110 ? -31.646 -0.657 31.388 1.00 95.69 110 LYS A O 1
ATOM 868 N N . SER A 1 111 ? -30.634 -0.168 33.332 1.00 93.75 111 SER A N 1
ATOM 869 C CA . SER A 1 111 ? -30.049 1.105 32.879 1.00 93.75 111 SER A CA 1
ATOM 870 C C . SER A 1 111 ? -28.760 0.929 32.073 1.00 93.75 111 SER A C 1
ATOM 872 O O . SER A 1 111 ? -28.469 1.735 31.193 1.00 93.75 111 SER A O 1
ATOM 874 N N . THR A 1 112 ? -27.967 -0.096 32.385 1.00 94.19 112 THR A N 1
ATOM 875 C CA . THR A 1 112 ? -26.627 -0.308 31.806 1.00 94.19 112 THR A CA 1
ATOM 876 C C . THR A 1 112 ? -26.587 -1.448 30.791 1.00 94.19 112 THR A C 1
ATOM 878 O O . THR A 1 112 ? -25.658 -1.516 29.991 1.00 94.19 112 THR A O 1
ATOM 881 N N . GLY A 1 113 ? -27.595 -2.326 30.798 1.00 94.69 113 GLY A N 1
ATOM 882 C CA . GLY A 1 113 ? -27.657 -3.526 29.963 1.00 94.69 113 GLY A CA 1
ATOM 883 C C . GLY A 1 113 ? -26.787 -4.686 30.459 1.00 94.69 113 GLY A C 1
ATOM 884 O O . GLY A 1 113 ? -26.737 -5.715 29.793 1.00 94.69 113 GLY A O 1
ATOM 885 N N . LEU A 1 114 ? -26.109 -4.537 31.602 1.00 95.31 114 LEU A N 1
ATOM 886 C CA . LEU A 1 114 ? -25.314 -5.597 32.221 1.00 95.31 114 LEU A CA 1
ATOM 887 C C . LEU A 1 114 ? -26.214 -6.602 32.947 1.00 95.31 114 LEU A C 1
ATOM 889 O O . LEU A 1 114 ? -27.249 -6.241 33.515 1.00 95.31 114 LEU A O 1
ATOM 893 N N . SER A 1 115 ? -25.795 -7.862 32.983 1.00 96.06 115 SER A N 1
ATOM 894 C CA . SER A 1 115 ? -26.443 -8.893 33.794 1.00 96.06 115 SER A CA 1
ATOM 895 C C . SER A 1 115 ? -26.232 -8.644 35.290 1.00 96.06 115 SER A C 1
ATOM 897 O O . SER A 1 115 ? -25.264 -8.008 35.716 1.00 96.06 115 SER A O 1
ATOM 899 N N . LEU A 1 116 ? -27.134 -9.182 36.113 1.00 94.50 116 LEU A N 1
ATOM 900 C CA . LEU A 1 116 ? -27.015 -9.089 37.569 1.00 94.50 116 LEU A CA 1
ATOM 901 C C . LEU A 1 116 ? -25.693 -9.692 38.071 1.00 94.50 116 LEU A C 1
ATOM 903 O O . LEU A 1 116 ? -25.069 -9.112 38.957 1.00 94.50 116 LEU A O 1
ATOM 907 N N . ASP A 1 117 ? -25.235 -10.786 37.461 1.00 94.56 117 ASP A N 1
ATOM 908 C CA . ASP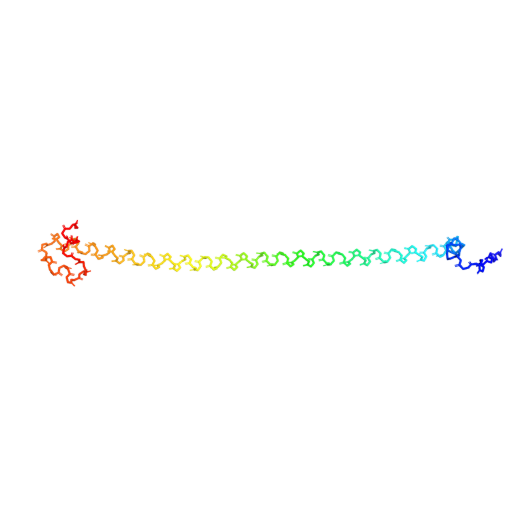 A 1 117 ? -23.966 -11.440 37.795 1.00 94.56 117 ASP A CA 1
ATOM 909 C C . ASP A 1 117 ? -22.754 -10.561 37.464 1.00 94.56 117 ASP A C 1
ATOM 911 O O . ASP A 1 117 ? -21.811 -10.484 38.253 1.00 94.56 117 ASP A O 1
ATOM 915 N N . GLU A 1 118 ? -22.760 -9.882 36.311 1.00 93.50 118 GLU A N 1
ATOM 916 C CA . GLU A 1 118 ? -21.710 -8.920 35.956 1.00 93.50 118 GLU A CA 1
ATOM 917 C C . GLU A 1 118 ? -21.669 -7.783 36.973 1.00 93.50 118 GLU A C 1
ATOM 919 O O . GLU A 1 118 ? -20.607 -7.494 37.514 1.00 93.50 118 GLU A O 1
ATOM 924 N N . ILE A 1 119 ? -22.822 -7.203 37.317 1.00 95.12 119 ILE A N 1
ATOM 925 C CA . ILE A 1 119 ? -22.906 -6.101 38.285 1.00 95.12 119 ILE A CA 1
ATOM 926 C C . ILE A 1 119 ? -22.485 -6.554 39.689 1.00 95.12 119 ILE A C 1
ATOM 928 O O . ILE A 1 119 ? -21.816 -5.808 40.407 1.00 95.12 119 ILE A O 1
ATOM 932 N N . GLN A 1 120 ? -22.825 -7.776 40.104 1.00 91.75 120 GLN A N 1
ATOM 933 C CA . GLN A 1 120 ? -22.377 -8.327 41.387 1.00 91.75 120 GLN A CA 1
ATOM 934 C C . GLN A 1 120 ? -20.853 -8.464 41.459 1.00 91.75 120 GLN A C 1
ATOM 936 O O . GLN A 1 120 ? -20.290 -8.214 42.526 1.00 91.75 120 GLN A O 1
AT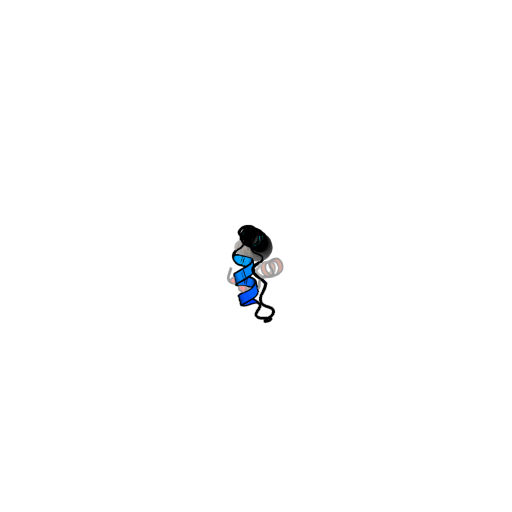OM 941 N N . LYS A 1 121 ? -20.195 -8.775 40.336 1.00 92.62 121 LYS A N 1
ATOM 942 C CA . LYS A 1 121 ? -18.733 -8.910 40.226 1.00 92.62 121 LYS A CA 1
ATOM 943 C C . LYS A 1 121 ? -17.975 -7.580 40.084 1.00 92.62 121 LYS A C 1
ATOM 945 O O . LYS A 1 121 ? -16.756 -7.593 40.242 1.00 92.62 121 LYS A O 1
ATOM 950 N N . LEU A 1 122 ? -18.656 -6.470 39.767 1.00 89.62 122 LEU A N 1
ATOM 951 C CA . LEU A 1 122 ? -18.055 -5.125 39.658 1.00 89.62 122 LEU A CA 1
ATOM 952 C C . LEU A 1 122 ? -17.646 -4.520 41.000 1.00 89.62 122 LEU A C 1
ATOM 954 O O . LEU A 1 122 ? -16.638 -3.778 40.980 1.00 89.62 122 LEU A O 1
#